Protein AF-A0A158C6W5-F1 (afdb_monomer_lite)

Radius of gyration: 19.65 Å; chains: 1; bounding box: 51×25×47 Å

pLDDT: mean 81.21, std 10.36, range [51.69, 93.19]

Sequence (97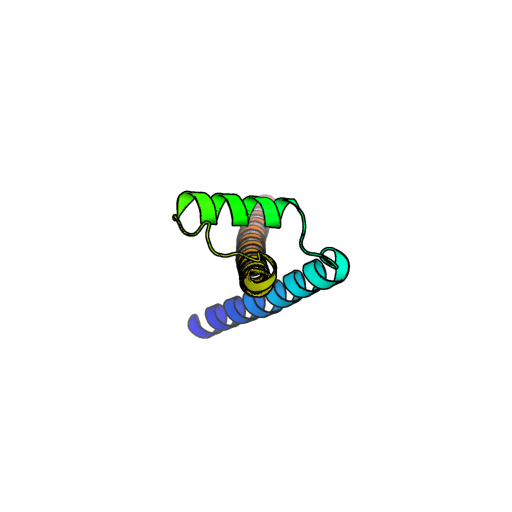 aa):
MIAARLITFLLVVHYAGARLANFLVYRYMTEMPDWMHQTIRVVLDNTGNADIREPDDLSGIALLSTLVACWIAVAIALIVFYKISRQLVHRYARTLR

Structure (mmCIF, N/CA/C/O backbone):
data_AF-A0A158C6W5-F1
#
_entry.id   AF-A0A158C6W5-F1
#
loop_
_atom_site.group_PDB
_atom_site.id
_atom_site.type_symbol
_atom_site.label_atom_id
_atom_site.label_alt_id
_atom_site.label_comp_id
_atom_site.label_asym_id
_atom_site.label_entity_id
_atom_site.label_seq_id
_atom_site.pdbx_PDB_ins_code
_atom_site.Cartn_x
_atom_site.Cartn_y
_atom_site.Cartn_z
_atom_site.occupancy
_atom_site.B_iso_or_equiv
_atom_site.auth_seq_id
_atom_site.auth_comp_id
_atom_site.auth_asym_id
_atom_site.auth_atom_id
_atom_site.pdbx_PDB_model_num
ATOM 1 N N . MET A 1 1 ? 0.186 -4.740 26.958 1.00 71.50 1 MET A N 1
ATOM 2 C CA . MET A 1 1 ? -1.061 -4.747 26.146 1.00 71.50 1 MET A CA 1
ATOM 3 C C . MET A 1 1 ? -0.984 -3.884 24.882 1.00 71.50 1 MET A C 1
ATOM 5 O O . MET A 1 1 ? -1.472 -4.327 23.852 1.00 71.50 1 MET A O 1
ATOM 9 N N . ILE A 1 2 ? -0.375 -2.690 24.914 1.00 85.31 2 ILE A N 1
ATOM 10 C CA . ILE A 1 2 ? -0.266 -1.805 23.732 1.00 85.31 2 ILE A CA 1
ATOM 11 C C . ILE A 1 2 ? 0.581 -2.434 22.610 1.00 85.31 2 ILE A C 1
ATOM 13 O O . ILE A 1 2 ? 0.142 -2.455 21.465 1.00 85.31 2 ILE A O 1
ATOM 17 N N . ALA A 1 3 ? 1.730 -3.032 22.947 1.00 85.25 3 ALA A N 1
ATOM 18 C CA . ALA A 1 3 ? 2.602 -3.694 21.971 1.00 85.25 3 ALA A CA 1
ATOM 19 C C . ALA A 1 3 ? 1.886 -4.809 21.186 1.00 85.25 3 ALA A C 1
ATOM 21 O O . ALA A 1 3 ? 1.965 -4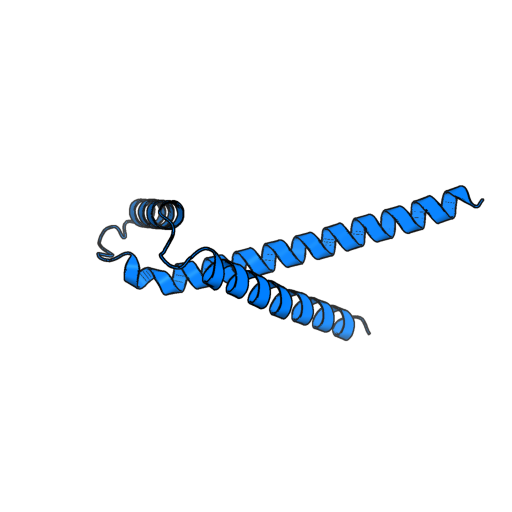.846 19.966 1.00 85.25 3 ALA A O 1
ATOM 22 N N . ALA A 1 4 ? 1.101 -5.656 21.863 1.00 89.81 4 ALA A N 1
ATOM 23 C CA . ALA A 1 4 ? 0.340 -6.725 21.213 1.00 89.81 4 ALA A CA 1
ATOM 24 C C . ALA A 1 4 ? -0.691 -6.192 20.200 1.00 89.81 4 ALA A C 1
ATOM 26 O O . ALA A 1 4 ? -0.841 -6.751 19.116 1.00 89.81 4 ALA A O 1
ATOM 27 N N . ARG A 1 5 ? -1.368 -5.078 20.516 1.00 87.38 5 ARG A N 1
ATOM 28 C CA . ARG A 1 5 ? -2.315 -4.425 19.592 1.00 87.38 5 ARG A CA 1
ATOM 29 C C . ARG A 1 5 ? -1.608 -3.857 18.365 1.00 87.38 5 ARG A C 1
ATOM 31 O O . ARG A 1 5 ? -2.121 -3.981 17.259 1.00 87.38 5 ARG A O 1
ATOM 38 N N . LEU A 1 6 ? -0.430 -3.271 18.565 1.00 89.44 6 LEU A N 1
ATOM 39 C CA . LEU A 1 6 ? 0.373 -2.695 17.491 1.00 89.44 6 LEU A CA 1
ATOM 40 C C . LEU A 1 6 ? 0.921 -3.790 16.566 1.00 89.44 6 LEU A C 1
ATOM 42 O O . LEU A 1 6 ? 0.780 -3.686 15.353 1.00 89.44 6 LEU A O 1
ATOM 46 N N . ILE A 1 7 ? 1.430 -4.886 17.135 1.00 92.38 7 ILE A N 1
ATOM 47 C CA . ILE A 1 7 ? 1.865 -6.072 16.383 1.00 92.38 7 ILE A CA 1
ATOM 48 C C . ILE A 1 7 ? 0.700 -6.663 15.588 1.00 92.38 7 ILE A C 1
ATOM 50 O O . ILE A 1 7 ? 0.843 -6.928 14.400 1.00 92.38 7 ILE A O 1
ATOM 54 N N . THR A 1 8 ? -0.473 -6.812 16.210 1.00 91.62 8 THR A N 1
ATOM 55 C CA . THR A 1 8 ? -1.665 -7.332 15.523 1.00 91.62 8 THR A CA 1
ATOM 56 C C . THR A 1 8 ? -2.050 -6.439 14.345 1.00 91.62 8 THR A C 1
ATOM 58 O O . THR A 1 8 ? -2.293 -6.939 13.252 1.00 91.62 8 THR A O 1
ATOM 61 N N . PHE A 1 9 ? -2.050 -5.116 14.532 1.00 89.62 9 PHE A N 1
ATOM 62 C CA . PHE A 1 9 ? -2.336 -4.167 13.456 1.00 89.62 9 PHE A CA 1
ATOM 63 C C . PHE A 1 9 ? -1.334 -4.287 12.301 1.00 89.62 9 PHE A C 1
ATOM 65 O O . PHE A 1 9 ? -1.744 -4.374 11.146 1.00 89.62 9 PHE A O 1
ATOM 72 N N . LEU A 1 10 ? -0.035 -4.354 12.605 1.00 90.56 10 LEU A N 1
ATOM 73 C CA . LEU A 1 10 ? 1.011 -4.515 11.593 1.00 90.56 10 LEU A CA 1
ATOM 74 C C . LEU A 1 10 ? 0.870 -5.832 10.822 1.00 90.56 10 LEU A C 1
ATOM 76 O O . LEU A 1 10 ? 0.970 -5.823 9.599 1.00 90.56 10 LEU A O 1
ATOM 80 N N . LEU A 1 11 ? 0.583 -6.942 11.508 1.00 92.56 11 LEU A N 1
ATOM 81 C CA . LEU A 1 11 ? 0.360 -8.240 10.866 1.00 92.56 11 LEU A CA 1
ATOM 82 C C . LEU A 1 11 ? -0.853 -8.212 9.932 1.00 92.56 11 LEU A C 1
ATOM 84 O O . LEU A 1 11 ? -0.779 -8.725 8.817 1.00 92.56 11 LEU A O 1
ATOM 88 N N . VAL A 1 12 ? -1.948 -7.576 10.357 1.00 92.31 12 VAL A N 1
ATOM 89 C CA . VAL A 1 12 ? -3.159 -7.424 9.539 1.00 92.31 12 VAL A CA 1
ATOM 90 C C . VAL A 1 12 ? -2.866 -6.591 8.294 1.00 92.31 12 VAL A C 1
ATOM 92 O O . VAL A 1 12 ? -3.212 -7.017 7.196 1.00 92.31 12 VAL A O 1
ATOM 95 N N . VAL A 1 13 ? -2.199 -5.441 8.440 1.00 92.38 13 VAL A N 1
ATOM 96 C CA . VAL A 1 13 ? -1.809 -4.591 7.303 1.00 92.38 13 VAL A CA 1
ATOM 97 C C . VAL A 1 13 ? -0.901 -5.359 6.351 1.00 92.38 13 VAL A C 1
ATOM 99 O O . VAL A 1 13 ? -1.146 -5.357 5.146 1.00 92.38 13 VAL A O 1
ATOM 102 N N . HIS A 1 14 ? 0.108 -6.050 6.884 1.00 91.50 14 HIS A N 1
ATOM 103 C CA . HIS A 1 14 ? 1.067 -6.802 6.087 1.00 91.50 14 HIS A CA 1
ATOM 104 C C . HIS A 1 14 ? 0.378 -7.900 5.268 1.00 91.50 14 HIS A C 1
ATOM 106 O O . HIS A 1 14 ? 0.526 -7.945 4.045 1.00 91.50 14 HIS A O 1
ATOM 112 N N . TYR A 1 15 ? -0.432 -8.735 5.925 1.00 92.75 15 TYR A N 1
ATOM 113 C CA . TYR A 1 15 ? -1.159 -9.825 5.281 1.00 92.75 15 TYR A CA 1
ATOM 114 C C . TYR A 1 15 ? -2.187 -9.316 4.264 1.00 92.75 15 TYR A C 1
ATOM 116 O O . TYR A 1 15 ? -2.218 -9.782 3.125 1.00 92.75 15 TYR A O 1
ATOM 124 N N . ALA A 1 16 ? -3.010 -8.333 4.641 1.00 90.75 16 ALA A N 1
ATOM 125 C CA . ALA A 1 16 ? -4.054 -7.810 3.768 1.00 90.75 16 ALA A CA 1
ATOM 126 C C . ALA A 1 16 ? -3.481 -7.051 2.564 1.00 90.75 16 ALA A C 1
ATOM 128 O O . ALA A 1 16 ? -3.974 -7.234 1.454 1.00 90.75 16 ALA A O 1
ATOM 129 N N . GLY A 1 17 ? -2.420 -6.256 2.738 1.00 89.12 17 GLY A N 1
ATOM 130 C CA . GLY A 1 17 ? -1.780 -5.578 1.610 1.00 89.12 17 GLY A CA 1
ATOM 131 C C . GLY A 1 17 ? -1.038 -6.542 0.686 1.00 89.12 17 GLY A C 1
ATOM 132 O O . GLY A 1 17 ? -1.139 -6.386 -0.525 1.00 89.12 17 GLY A O 1
ATOM 133 N N . ALA A 1 18 ? -0.406 -7.599 1.211 1.00 90.75 18 ALA A N 1
ATOM 134 C CA . ALA A 1 18 ? 0.171 -8.654 0.373 1.00 90.75 18 ALA A CA 1
ATOM 135 C C . ALA A 1 18 ? -0.909 -9.403 -0.421 1.00 90.75 18 ALA A C 1
ATOM 137 O O . ALA A 1 18 ? -0.740 -9.680 -1.609 1.00 90.75 18 ALA A O 1
ATOM 138 N N . ARG A 1 19 ? -2.056 -9.692 0.207 1.00 91.19 19 ARG A N 1
ATOM 139 C CA . ARG A 1 19 ? -3.189 -10.337 -0.464 1.00 91.19 19 ARG A CA 1
ATOM 140 C C . ARG A 1 19 ? -3.802 -9.443 -1.541 1.00 91.19 19 ARG A C 1
ATOM 142 O O . ARG A 1 19 ? -4.121 -9.946 -2.615 1.00 91.19 19 ARG A O 1
ATOM 149 N N . LEU A 1 20 ? -3.935 -8.145 -1.267 1.00 88.81 20 LEU A N 1
ATOM 150 C CA . LEU A 1 20 ? -4.425 -7.149 -2.219 1.00 88.81 20 LEU A CA 1
ATOM 151 C C . LEU A 1 20 ? -3.471 -6.991 -3.407 1.00 88.81 20 LEU A C 1
ATOM 153 O O . LEU A 1 20 ? -3.923 -7.015 -4.547 1.00 88.81 20 LEU A O 1
ATOM 157 N N . ALA A 1 21 ? -2.166 -6.896 -3.149 1.00 88.44 21 ALA A N 1
ATOM 158 C CA . ALA A 1 21 ? -1.152 -6.811 -4.193 1.00 88.44 21 ALA A CA 1
ATOM 159 C C . ALA A 1 21 ? -1.165 -8.060 -5.082 1.00 88.44 21 ALA A C 1
ATOM 161 O O . ALA A 1 21 ? -1.219 -7.940 -6.298 1.00 88.44 21 ALA A O 1
ATOM 162 N N . ASN A 1 22 ? -1.211 -9.256 -4.488 1.00 88.19 22 ASN A N 1
ATOM 163 C CA . ASN A 1 22 ? -1.310 -10.506 -5.244 1.00 88.19 22 ASN A CA 1
ATOM 164 C C . ASN A 1 22 ? -2.595 -10.549 -6.092 1.00 88.19 22 ASN A C 1
ATOM 166 O O . ASN A 1 22 ? -2.549 -10.882 -7.270 1.00 88.19 22 ASN A O 1
ATOM 170 N N . PHE A 1 23 ? -3.733 -10.130 -5.530 1.00 88.31 23 PHE A N 1
ATOM 171 C CA . PHE A 1 23 ? -4.984 -10.032 -6.282 1.00 88.31 23 PHE A CA 1
ATOM 172 C C . PHE A 1 23 ? -4.885 -9.062 -7.468 1.00 88.31 23 PHE A C 1
ATOM 174 O O . PHE A 1 23 ? -5.339 -9.396 -8.559 1.00 88.31 23 PHE A O 1
ATOM 181 N N . LEU A 1 24 ? -4.288 -7.884 -7.269 1.00 85.81 24 LEU A N 1
ATOM 182 C CA . LEU A 1 24 ? -4.106 -6.888 -8.324 1.00 85.81 24 LEU A CA 1
ATOM 183 C C . LEU A 1 24 ? -3.168 -7.392 -9.418 1.00 85.81 24 LEU A C 1
ATOM 185 O O . LEU A 1 24 ? -3.516 -7.317 -10.592 1.00 85.81 24 LEU A O 1
ATOM 189 N N . VAL A 1 25 ? -2.022 -7.952 -9.039 1.00 85.12 25 VAL A N 1
ATOM 190 C CA . VAL A 1 25 ? -1.034 -8.457 -9.994 1.00 85.12 25 VAL A CA 1
ATOM 191 C C . VAL A 1 25 ? -1.617 -9.615 -10.795 1.00 85.12 25 VAL A C 1
ATOM 193 O O . VAL A 1 25 ? -1.666 -9.551 -12.017 1.00 85.12 25 VAL A O 1
ATOM 196 N N . TYR A 1 26 ? -2.166 -10.628 -10.122 1.00 84.06 26 TYR A N 1
ATOM 197 C CA . TYR A 1 26 ? -2.687 -11.819 -10.792 1.00 84.06 26 TYR A CA 1
ATOM 198 C C . TYR A 1 26 ? -3.881 -11.522 -11.706 1.00 84.06 26 TYR A C 1
ATOM 200 O O . TYR A 1 26 ? -4.046 -12.163 -12.740 1.00 84.06 26 TYR A O 1
ATOM 208 N N . ARG A 1 27 ? -4.743 -10.572 -11.322 1.00 80.62 27 ARG A N 1
ATOM 209 C CA . ARG A 1 27 ? -5.999 -10.317 -12.037 1.00 80.62 27 ARG A CA 1
ATOM 210 C C . ARG A 1 27 ? -5.924 -9.183 -13.054 1.00 80.62 27 ARG A C 1
ATOM 212 O O . ARG A 1 27 ? -6.718 -9.192 -13.989 1.00 80.62 27 ARG A O 1
ATOM 219 N N . TYR A 1 28 ? -5.031 -8.215 -12.861 1.00 76.12 28 TYR A N 1
ATOM 220 C CA . TYR A 1 28 ? -4.980 -6.996 -13.675 1.00 76.12 28 TYR A CA 1
ATOM 221 C C . TYR A 1 28 ? -3.612 -6.714 -14.300 1.00 76.12 28 TYR A C 1
ATOM 223 O O . TYR A 1 28 ? -3.557 -5.915 -15.229 1.00 76.12 28 TYR A O 1
ATOM 231 N N . MET A 1 29 ? -2.525 -7.336 -13.830 1.00 72.62 29 MET A N 1
ATOM 232 C CA . MET A 1 29 ? -1.173 -7.114 -14.359 1.00 72.62 29 MET A CA 1
ATOM 233 C C . MET A 1 29 ? -0.581 -8.421 -14.892 1.00 72.62 29 MET A C 1
ATOM 235 O O . MET A 1 29 ? 0.401 -8.938 -14.364 1.00 72.62 29 MET A O 1
ATOM 239 N N . THR A 1 30 ? -1.211 -8.977 -15.932 1.00 69.31 30 THR A N 1
ATOM 240 C CA . THR A 1 30 ? -0.627 -10.090 -16.702 1.00 69.31 30 THR A CA 1
ATOM 241 C C . THR A 1 30 ? 0.634 -9.631 -17.438 1.00 69.31 30 THR A C 1
ATOM 243 O O . THR A 1 30 ? 1.609 -10.369 -17.510 1.00 69.31 30 THR A O 1
ATOM 246 N N . GLU A 1 31 ? 0.621 -8.381 -17.902 1.00 69.56 31 GLU A N 1
ATOM 247 C CA . GLU A 1 31 ? 1.767 -7.634 -18.417 1.00 69.56 31 GLU A CA 1
ATOM 248 C C . GLU A 1 31 ? 1.879 -6.314 -17.637 1.00 69.56 31 GLU A C 1
ATOM 250 O O . GLU A 1 31 ? 0.901 -5.841 -17.041 1.00 69.56 31 GLU A O 1
ATOM 255 N N . MET A 1 32 ? 3.078 -5.733 -17.586 1.00 70.56 32 MET A N 1
ATOM 256 C CA . MET A 1 32 ? 3.309 -4.463 -16.900 1.00 70.56 32 MET A CA 1
ATOM 257 C C . MET A 1 32 ? 2.472 -3.348 -17.558 1.00 70.56 32 MET A C 1
ATOM 259 O O . MET A 1 32 ? 2.603 -3.131 -18.759 1.00 70.56 32 MET A O 1
ATOM 263 N N . PRO A 1 33 ? 1.634 -2.604 -16.808 1.00 76.06 33 PRO A N 1
ATOM 264 C CA . PRO A 1 33 ? 0.792 -1.573 -17.404 1.00 76.06 33 PRO A CA 1
ATOM 265 C C . PRO A 1 33 ? 1.597 -0.424 -18.022 1.00 76.06 33 PRO A C 1
ATOM 267 O O . PRO A 1 33 ? 2.565 0.057 -17.426 1.00 76.06 33 PRO A O 1
ATOM 270 N N . ASP A 1 34 ? 1.112 0.116 -19.141 1.00 80.06 34 ASP A N 1
ATOM 271 C CA . ASP A 1 34 ? 1.769 1.212 -19.870 1.00 80.06 34 ASP A CA 1
ATOM 272 C C . ASP A 1 34 ? 2.034 2.453 -19.008 1.00 80.06 34 ASP A C 1
ATOM 274 O O . ASP A 1 34 ? 3.093 3.072 -19.099 1.00 80.06 34 ASP A O 1
ATOM 278 N N . TRP A 1 35 ? 1.102 2.814 -18.120 1.00 79.00 35 TRP A N 1
ATOM 279 C CA . TRP A 1 35 ? 1.279 3.958 -17.218 1.00 79.00 35 TRP A CA 1
ATOM 280 C C . TRP A 1 35 ? 2.456 3.751 -16.255 1.00 79.00 35 TRP A C 1
ATOM 282 O O . TRP A 1 35 ? 3.170 4.700 -15.919 1.00 79.00 35 TRP A O 1
ATOM 292 N N . MET A 1 36 ? 2.691 2.507 -15.829 1.00 77.75 36 MET A N 1
ATOM 293 C CA . MET A 1 36 ? 3.798 2.146 -14.947 1.00 77.75 36 MET A CA 1
ATOM 294 C C . MET A 1 36 ? 5.109 2.229 -15.723 1.00 77.75 36 MET A C 1
ATOM 296 O O . MET A 1 36 ? 6.088 2.796 -15.241 1.00 77.75 36 MET A O 1
ATOM 300 N N . HIS A 1 37 ? 5.087 1.770 -16.973 1.00 78.12 37 HIS A N 1
ATOM 301 C CA . HIS A 1 37 ? 6.205 1.880 -17.894 1.00 78.12 37 HIS A CA 1
ATOM 302 C C . 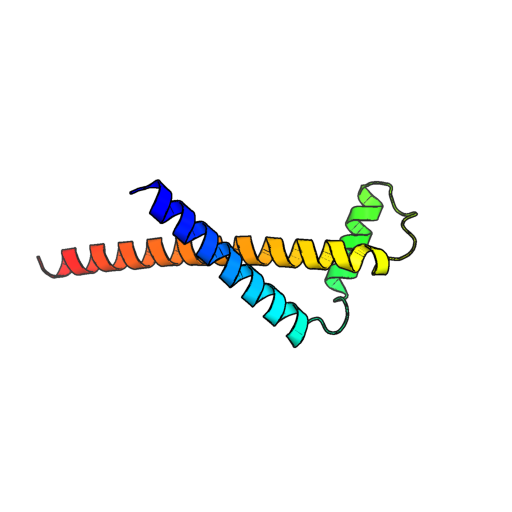HIS A 1 37 ? 6.595 3.340 -18.181 1.00 78.12 37 HIS A C 1
ATOM 304 O O . HIS A 1 37 ? 7.782 3.681 -18.159 1.00 78.12 37 HIS A O 1
ATOM 310 N N . GLN A 1 38 ? 5.622 4.219 -18.412 1.00 81.25 38 GLN A N 1
ATOM 311 C CA . GLN A 1 38 ? 5.863 5.649 -18.614 1.00 81.25 38 GLN A CA 1
ATOM 312 C C . GLN A 1 38 ? 6.414 6.313 -17.351 1.00 81.25 38 GLN A C 1
ATOM 314 O O . GLN A 1 38 ? 7.369 7.079 -17.429 1.00 81.25 38 GLN A O 1
ATOM 319 N N . THR A 1 39 ? 5.859 5.981 -16.183 1.00 81.75 39 THR A N 1
ATOM 320 C CA . THR A 1 39 ? 6.311 6.543 -14.902 1.00 81.75 39 THR A CA 1
ATOM 321 C C . THR A 1 39 ? 7.768 6.179 -14.618 1.00 81.75 39 THR A C 1
ATOM 323 O O . THR A 1 39 ? 8.552 7.048 -14.242 1.00 81.75 39 THR A O 1
ATOM 326 N N . ILE A 1 40 ? 8.156 4.920 -14.844 1.00 79.69 40 ILE A N 1
ATOM 327 C CA . ILE A 1 40 ? 9.542 4.471 -14.667 1.00 79.69 40 ILE A CA 1
ATOM 328 C C . ILE A 1 40 ? 10.481 5.218 -15.617 1.00 79.69 40 ILE A C 1
ATOM 330 O O . ILE A 1 40 ? 11.505 5.721 -15.162 1.00 79.69 40 ILE A O 1
ATOM 334 N N . ARG A 1 41 ? 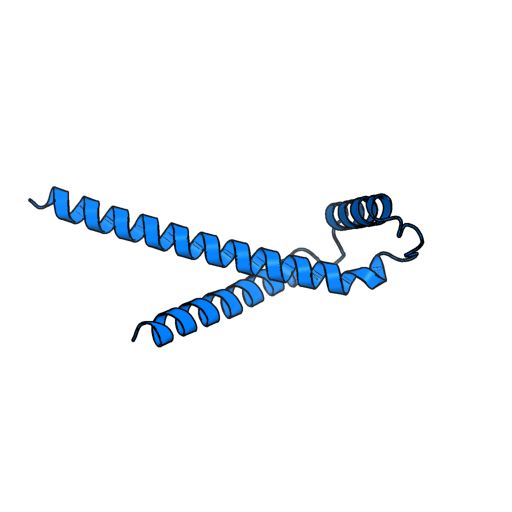10.111 5.372 -16.897 1.00 78.56 41 ARG A N 1
ATOM 335 C CA . ARG A 1 41 ? 10.900 6.168 -17.855 1.00 78.56 41 ARG A CA 1
ATOM 336 C C . ARG A 1 41 ? 11.095 7.605 -17.380 1.00 78.56 41 ARG A C 1
ATOM 338 O O . ARG A 1 41 ? 12.225 8.061 -17.302 1.00 78.56 41 ARG A O 1
ATOM 345 N N . VAL A 1 42 ? 10.025 8.276 -16.955 1.00 82.81 42 VAL A N 1
ATOM 346 C CA . VAL A 1 42 ? 10.103 9.656 -16.447 1.00 82.81 42 VAL A CA 1
ATOM 347 C C . VAL A 1 42 ? 11.033 9.760 -15.235 1.00 82.81 42 VAL A C 1
ATOM 349 O O . VAL A 1 42 ? 11.804 10.712 -15.130 1.00 82.81 42 VAL A O 1
ATOM 352 N N . VAL A 1 43 ? 10.985 8.807 -14.303 1.00 81.12 43 VAL A N 1
ATOM 353 C CA . VAL A 1 43 ? 11.875 8.816 -13.130 1.00 81.12 43 VAL A CA 1
ATOM 354 C C . VAL A 1 43 ? 13.334 8.589 -13.539 1.00 81.12 43 VAL A C 1
ATOM 356 O O . VAL A 1 43 ? 14.221 9.268 -13.018 1.00 81.12 43 VAL A O 1
ATOM 359 N N . LEU A 1 44 ? 13.597 7.682 -14.480 1.00 77.25 44 LEU A N 1
ATOM 360 C CA . LEU A 1 44 ? 14.945 7.416 -14.993 1.00 77.25 44 LEU A CA 1
ATOM 361 C C . LEU A 1 44 ? 15.527 8.619 -15.740 1.00 77.25 44 LEU A C 1
ATOM 363 O O . LEU A 1 44 ? 16.673 8.994 -15.488 1.00 77.25 44 LEU A O 1
ATOM 367 N N . ASP A 1 45 ? 14.715 9.276 -16.567 1.00 80.25 45 ASP A N 1
ATOM 368 C CA . ASP A 1 45 ? 15.100 10.488 -17.293 1.00 80.25 45 ASP A CA 1
ATOM 369 C C . ASP A 1 45 ? 15.482 11.614 -16.321 1.00 80.25 45 ASP A C 1
ATOM 371 O O . ASP A 1 45 ? 16.493 12.290 -16.502 1.00 80.25 45 ASP A O 1
ATOM 375 N N . ASN A 1 46 ? 14.721 11.781 -15.233 1.00 82.62 46 ASN A N 1
ATOM 376 C CA . ASN A 1 46 ? 14.992 12.807 -14.221 1.00 82.62 46 ASN A CA 1
ATOM 377 C C . ASN A 1 46 ? 16.174 12.480 -13.295 1.00 82.62 46 ASN A C 1
ATOM 379 O O . ASN A 1 46 ? 16.731 13.384 -12.675 1.00 82.62 46 ASN A O 1
ATOM 383 N N . THR A 1 47 ? 16.552 11.210 -13.165 1.00 77.69 47 THR A N 1
ATOM 384 C CA . THR A 1 47 ? 17.676 10.782 -12.312 1.00 77.69 47 THR A CA 1
ATOM 385 C C . THR A 1 47 ? 18.997 10.679 -13.072 1.00 77.69 47 THR A C 1
ATOM 387 O O . THR A 1 47 ? 20.027 10.433 -12.453 1.00 77.69 47 THR A O 1
ATOM 390 N N . GLY A 1 48 ? 18.987 10.917 -14.390 1.00 72.50 48 GLY A N 1
ATOM 391 C CA . GLY A 1 48 ? 20.170 10.812 -15.249 1.00 72.50 48 GLY A CA 1
ATOM 392 C C . GLY A 1 48 ? 20.550 9.370 -15.597 1.00 72.50 48 GLY A C 1
ATOM 393 O O . GLY A 1 48 ? 21.610 9.144 -16.173 1.00 72.50 48 GLY A O 1
ATOM 394 N N . ASN A 1 49 ? 19.682 8.403 -15.288 1.00 70.62 49 ASN A N 1
ATOM 395 C CA . ASN A 1 49 ? 19.909 6.971 -15.489 1.00 70.62 49 ASN A CA 1
ATOM 396 C C . ASN A 1 49 ? 19.188 6.445 -16.744 1.00 70.62 49 ASN A C 1
ATOM 398 O O . ASN A 1 49 ? 18.729 5.302 -16.772 1.00 70.62 49 ASN A O 1
ATOM 402 N N . ALA A 1 50 ? 19.096 7.269 -17.791 1.00 65.12 50 ALA A N 1
ATOM 403 C CA . ALA A 1 50 ? 18.440 6.920 -19.055 1.00 65.12 50 ALA A CA 1
ATOM 404 C C . ALA A 1 50 ? 19.067 5.695 -19.762 1.00 65.12 50 ALA A C 1
ATOM 406 O O . ALA A 1 50 ? 18.422 5.073 -20.601 1.00 65.12 50 ALA A O 1
ATOM 407 N N . ASP A 1 51 ? 20.297 5.319 -19.388 1.00 60.78 51 ASP A N 1
ATOM 408 C CA . ASP A 1 51 ? 21.019 4.152 -19.913 1.00 60.78 51 ASP A CA 1
ATOM 409 C C . ASP A 1 51 ? 20.557 2.800 -19.336 1.00 60.78 51 ASP A C 1
ATOM 411 O O . ASP A 1 51 ? 21.036 1.754 -19.786 1.00 60.78 51 ASP A O 1
ATOM 415 N N . ILE A 1 52 ? 19.633 2.770 -18.361 1.00 62.41 52 ILE A N 1
ATOM 416 C CA . ILE A 1 52 ? 19.004 1.512 -17.925 1.00 62.41 52 ILE A CA 1
ATOM 417 C C . ILE A 1 52 ? 18.101 1.025 -19.067 1.00 62.41 52 ILE A C 1
ATOM 419 O O . ILE A 1 52 ? 16.969 1.468 -19.250 1.00 62.41 52 ILE A O 1
ATOM 423 N N . ARG A 1 53 ? 18.692 0.152 -19.885 1.00 55.88 53 ARG A N 1
ATOM 424 C CA . ARG A 1 53 ? 18.306 -0.140 -21.268 1.00 55.88 53 ARG A CA 1
ATOM 425 C C . ARG A 1 53 ? 17.040 -0.983 -21.407 1.00 55.88 53 ARG A C 1
ATOM 427 O O . ARG A 1 53 ? 16.425 -0.936 -22.469 1.00 55.88 53 ARG A O 1
ATOM 434 N N . GLU A 1 54 ? 16.625 -1.702 -20.364 1.00 61.12 54 GLU A N 1
ATOM 435 C CA . GLU A 1 54 ? 15.436 -2.557 -20.406 1.00 61.12 54 GLU A CA 1
ATOM 436 C C . GLU A 1 54 ? 14.558 -2.365 -19.151 1.00 61.12 54 GLU A C 1
ATOM 438 O O . GLU A 1 54 ? 14.945 -2.724 -18.040 1.00 61.12 54 GLU A O 1
ATOM 443 N N . PRO A 1 55 ? 13.357 -1.778 -19.296 1.00 60.69 55 PRO A N 1
ATOM 444 C CA . PRO A 1 55 ? 12.410 -1.562 -18.199 1.00 60.69 55 PRO A CA 1
ATOM 445 C C . PRO A 1 55 ? 11.859 -2.875 -17.617 1.00 60.69 55 PRO A C 1
ATOM 447 O O . PRO A 1 55 ? 11.319 -2.863 -16.511 1.00 60.69 55 PRO A O 1
ATOM 450 N N . ASP A 1 56 ? 12.049 -4.000 -18.311 1.00 64.12 56 ASP A N 1
ATOM 451 C CA . ASP A 1 56 ? 11.705 -5.340 -17.829 1.00 64.12 56 ASP A CA 1
ATOM 452 C C . ASP A 1 56 ? 12.571 -5.779 -16.638 1.00 64.12 56 ASP A C 1
ATOM 454 O O . ASP A 1 56 ? 12.063 -6.440 -15.728 1.00 64.12 56 ASP A O 1
ATOM 458 N N . ASP A 1 57 ? 13.819 -5.312 -16.539 1.00 63.97 57 ASP A N 1
ATOM 459 C CA . ASP A 1 57 ? 14.673 -5.548 -15.363 1.00 63.97 57 ASP A CA 1
ATOM 460 C C . ASP A 1 57 ? 14.167 -4.796 -14.117 1.00 63.97 57 ASP A C 1
ATOM 462 O O . ASP A 1 57 ? 14.474 -5.149 -12.975 1.00 63.97 57 ASP A O 1
ATOM 466 N N . LEU A 1 58 ? 13.333 -3.771 -14.315 1.00 70.44 58 LEU A N 1
ATOM 467 C CA . LEU A 1 58 ? 12.715 -2.987 -13.245 1.00 70.44 58 LEU A CA 1
ATOM 468 C C . LEU A 1 58 ? 11.348 -3.539 -12.825 1.00 70.44 58 LEU A C 1
ATOM 470 O O . LEU A 1 58 ? 10.767 -3.042 -11.855 1.00 70.44 58 LEU A O 1
ATOM 474 N N . SER A 1 59 ? 10.854 -4.594 -13.481 1.00 72.56 59 SER A N 1
ATOM 475 C CA . SER A 1 59 ? 9.584 -5.256 -13.148 1.00 72.56 59 SER A CA 1
ATOM 476 C C . SER A 1 59 ? 9.512 -5.680 -11.675 1.00 72.56 59 SER A C 1
ATOM 478 O O . SER A 1 59 ? 8.491 -5.480 -11.015 1.00 72.56 59 SER A O 1
ATOM 480 N N . GLY A 1 60 ? 10.620 -6.166 -11.105 1.00 74.00 60 GLY A N 1
ATOM 481 C CA . GLY A 1 60 ? 10.716 -6.503 -9.682 1.00 74.00 60 GLY A CA 1
ATOM 482 C C . GLY A 1 60 ? 10.526 -5.291 -8.762 1.00 74.00 60 GLY A C 1
ATOM 483 O O . GLY A 1 60 ? 9.789 -5.364 -7.776 1.00 74.00 60 GLY A O 1
ATOM 484 N N . ILE A 1 61 ? 11.129 -4.149 -9.101 1.00 78.12 61 ILE A N 1
ATOM 485 C CA . ILE A 1 61 ? 10.972 -2.894 -8.346 1.00 78.12 61 ILE A CA 1
ATOM 486 C C . ILE A 1 61 ? 9.541 -2.375 -8.480 1.00 78.12 61 ILE A C 1
ATOM 488 O O . ILE A 1 61 ? 8.950 -1.909 -7.505 1.00 78.12 61 ILE A O 1
ATOM 492 N N . ALA A 1 62 ? 8.950 -2.513 -9.663 1.00 77.25 62 ALA A N 1
ATOM 493 C CA . ALA A 1 62 ? 7.578 -2.118 -9.924 1.00 77.25 62 ALA A CA 1
ATOM 494 C C . ALA A 1 62 ? 6.578 -2.951 -9.096 1.00 77.25 62 ALA A C 1
ATOM 496 O O . ALA A 1 62 ? 5.686 -2.392 -8.446 1.00 77.25 62 ALA A O 1
ATOM 497 N N . LEU A 1 63 ? 6.785 -4.267 -8.998 1.00 81.88 63 LEU A N 1
ATOM 498 C CA . LEU A 1 63 ? 6.008 -5.155 -8.126 1.00 81.88 63 LEU A CA 1
ATOM 499 C C . LEU A 1 63 ? 6.170 -4.795 -6.643 1.00 81.88 63 LEU A C 1
ATOM 501 O O . LEU A 1 63 ? 5.176 -4.716 -5.918 1.00 81.88 63 LEU A O 1
ATOM 505 N N . LEU A 1 64 ? 7.396 -4.515 -6.191 1.00 83.69 64 LEU A N 1
ATOM 506 C CA . LEU A 1 64 ? 7.655 -4.067 -4.818 1.00 83.69 64 LEU A CA 1
ATOM 507 C C . LEU A 1 64 ? 6.979 -2.724 -4.522 1.00 83.69 64 LEU A C 1
ATOM 509 O O . LEU A 1 64 ? 6.369 -2.563 -3.466 1.00 83.69 64 LEU A O 1
ATOM 513 N N . SER A 1 65 ? 7.0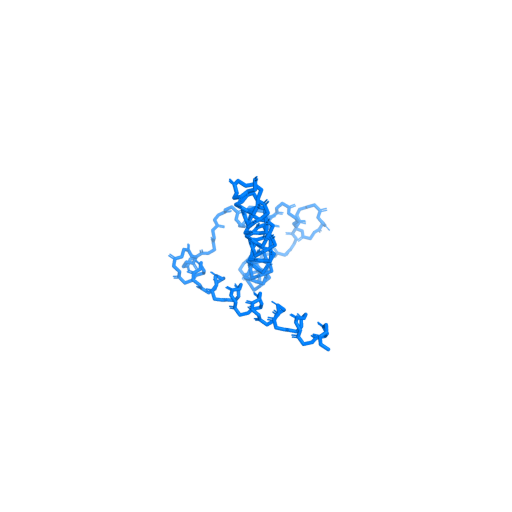23 -1.777 -5.458 1.00 83.69 65 SER A N 1
ATOM 514 C CA . SER A 1 65 ? 6.355 -0.481 -5.311 1.00 83.69 65 SER A CA 1
ATOM 515 C C . SER A 1 65 ? 4.833 -0.638 -5.216 1.00 83.69 65 SER A C 1
ATOM 517 O O . SER A 1 65 ? 4.200 -0.026 -4.355 1.00 83.69 65 SER A O 1
ATOM 519 N N . THR A 1 66 ? 4.257 -1.546 -6.010 1.00 85.75 66 THR A N 1
ATOM 520 C CA . THR A 1 66 ? 2.829 -1.890 -5.971 1.00 85.75 66 THR A CA 1
ATOM 521 C C . THR A 1 66 ? 2.454 -2.527 -4.634 1.00 85.75 66 THR A C 1
ATOM 523 O O . THR A 1 66 ? 1.435 -2.172 -4.039 1.00 85.75 66 THR A O 1
ATOM 526 N N . LEU A 1 67 ? 3.294 -3.424 -4.111 1.00 87.12 67 LEU A N 1
ATOM 527 C CA . LEU A 1 67 ? 3.106 -4.040 -2.798 1.00 87.12 67 LEU A CA 1
ATOM 528 C C . LEU A 1 67 ? 3.112 -2.995 -1.673 1.00 87.12 67 LEU A C 1
ATOM 530 O O . LEU A 1 67 ? 2.217 -2.992 -0.825 1.00 87.12 67 LEU A O 1
ATOM 534 N N . VAL A 1 68 ? 4.079 -2.076 -1.691 1.00 88.25 68 VAL A N 1
ATOM 535 C CA . VAL A 1 68 ? 4.168 -0.984 -0.711 1.00 88.25 68 VAL A CA 1
ATOM 536 C C . VAL A 1 68 ? 2.951 -0.065 -0.807 1.00 88.25 68 VAL A C 1
ATOM 538 O O . VAL A 1 68 ? 2.347 0.257 0.218 1.00 88.25 68 VAL A O 1
ATOM 541 N N . ALA A 1 69 ? 2.528 0.302 -2.019 1.00 88.62 69 ALA A N 1
ATOM 542 C CA . ALA A 1 69 ? 1.319 1.095 -2.233 1.00 88.62 69 ALA A CA 1
ATOM 543 C C . ALA A 1 69 ? 0.069 0.393 -1.672 1.00 88.62 69 ALA A C 1
ATOM 545 O O . ALA A 1 69 ? -0.758 1.033 -1.019 1.00 88.62 69 ALA A O 1
ATOM 546 N N . CYS A 1 70 ? -0.039 -0.930 -1.836 1.00 90.00 70 CYS A N 1
ATOM 547 C CA . CYS A 1 70 ? -1.126 -1.723 -1.260 1.00 90.00 70 CYS A CA 1
ATOM 548 C C . CYS A 1 70 ? -1.104 -1.721 0.273 1.00 90.00 70 CYS A C 1
ATOM 550 O O . CYS A 1 70 ? -2.158 -1.562 0.891 1.00 90.00 70 CYS A O 1
ATOM 552 N N . TRP A 1 71 ? 0.065 -1.851 0.912 1.00 89.56 71 TRP A N 1
ATOM 553 C CA . TRP A 1 71 ? 0.166 -1.737 2.374 1.00 89.56 71 TRP A CA 1
ATOM 554 C C . TRP A 1 71 ? -0.284 -0.369 2.874 1.00 89.56 71 TRP A C 1
ATOM 556 O O . TRP A 1 71 ? -1.049 -0.295 3.838 1.00 89.56 71 TRP A O 1
ATOM 566 N N . ILE A 1 72 ? 0.141 0.705 2.207 1.00 91.88 72 ILE A N 1
ATOM 567 C CA . ILE A 1 72 ? -0.259 2.072 2.559 1.00 91.88 72 ILE A CA 1
ATOM 568 C C . ILE A 1 72 ? -1.776 2.235 2.406 1.00 91.88 72 ILE A C 1
ATOM 570 O O . ILE A 1 72 ? -2.436 2.708 3.333 1.00 91.88 72 ILE A O 1
ATOM 574 N N . ALA A 1 73 ? -2.350 1.789 1.285 1.00 92.00 73 ALA A N 1
ATOM 575 C CA . ALA A 1 73 ? -3.786 1.871 1.031 1.00 92.00 73 ALA A CA 1
ATOM 576 C C . ALA A 1 73 ? -4.607 1.117 2.091 1.00 92.00 73 ALA A C 1
ATOM 578 O O . ALA A 1 73 ? -5.569 1.662 2.637 1.00 92.00 73 ALA A O 1
ATOM 579 N N . VAL A 1 74 ? -4.196 -0.105 2.446 1.00 92.00 74 VAL A N 1
ATOM 580 C CA . VAL A 1 74 ? -4.841 -0.905 3.499 1.00 92.00 74 VAL A CA 1
ATOM 581 C C . VAL A 1 74 ? -4.717 -0.231 4.865 1.00 92.00 74 VAL A C 1
ATOM 583 O O . VAL A 1 74 ? -5.704 -0.151 5.598 1.00 92.00 74 VAL A O 1
ATOM 586 N N . ALA A 1 75 ? -3.538 0.286 5.218 1.00 90.56 75 ALA A N 1
ATOM 587 C CA . ALA A 1 75 ? -3.334 0.981 6.485 1.00 90.56 75 ALA A CA 1
ATOM 588 C C . ALA A 1 75 ? -4.252 2.208 6.606 1.00 90.56 75 ALA A C 1
ATOM 590 O O . ALA A 1 75 ? -4.923 2.379 7.626 1.00 90.56 75 ALA A O 1
ATOM 591 N N . ILE A 1 76 ? -4.341 3.023 5.549 1.00 93.19 76 ILE A N 1
ATOM 592 C CA . ILE A 1 76 ? -5.238 4.184 5.493 1.00 93.19 76 ILE A CA 1
ATOM 593 C C . ILE A 1 76 ? -6.695 3.737 5.631 1.00 93.19 76 ILE A C 1
ATOM 595 O O . ILE A 1 76 ? -7.419 4.290 6.460 1.00 93.19 76 ILE A O 1
ATOM 599 N N . ALA A 1 77 ? -7.120 2.717 4.881 1.00 92.56 77 ALA A N 1
ATOM 600 C CA . ALA A 1 77 ? -8.484 2.199 4.939 1.00 92.56 77 ALA A CA 1
ATOM 601 C C . ALA A 1 77 ? -8.866 1.747 6.357 1.00 92.56 77 ALA A C 1
ATOM 603 O O . ALA A 1 77 ? -9.931 2.116 6.852 1.00 92.56 77 ALA A O 1
ATOM 604 N N . LEU A 1 78 ? -7.980 1.028 7.053 1.00 91.31 78 LEU A N 1
ATOM 605 C CA . LEU A 1 78 ? -8.211 0.596 8.434 1.00 91.31 78 LEU A CA 1
ATOM 606 C C . LEU A 1 78 ? -8.286 1.774 9.412 1.00 91.31 78 LEU A C 1
ATOM 608 O O . LEU A 1 78 ? -9.156 1.793 10.284 1.00 91.31 78 LEU A O 1
ATOM 612 N N . ILE A 1 79 ? -7.417 2.779 9.265 1.00 91.56 79 ILE A N 1
ATOM 613 C CA . ILE A 1 79 ? -7.436 3.985 10.106 1.00 91.56 79 ILE A CA 1
ATOM 614 C C . ILE A 1 79 ? -8.742 4.764 9.908 1.00 91.56 79 ILE A C 1
ATOM 616 O O . ILE A 1 79 ? -9.366 5.195 10.883 1.00 91.56 79 ILE A O 1
ATOM 620 N N . VAL A 1 80 ? -9.171 4.938 8.657 1.00 92.75 80 VAL A N 1
ATOM 621 C CA . VAL A 1 80 ? -10.420 5.626 8.311 1.00 92.75 80 VAL A CA 1
ATOM 622 C C . VAL A 1 80 ? -11.619 4.843 8.838 1.00 92.75 80 VAL A C 1
ATOM 624 O O . VAL A 1 80 ? -12.472 5.421 9.511 1.00 92.75 80 VAL A O 1
ATOM 627 N N . PHE A 1 81 ? -11.653 3.529 8.626 1.00 91.25 81 PHE A N 1
ATOM 628 C CA . PHE A 1 81 ? -12.717 2.661 9.123 1.00 91.25 81 PHE A CA 1
ATOM 629 C C . PHE A 1 81 ? -12.832 2.711 10.651 1.00 91.25 81 PHE A C 1
ATOM 631 O O . PHE A 1 81 ? -13.932 2.843 11.195 1.00 91.25 81 PHE A O 1
ATOM 638 N N . TYR A 1 82 ? -11.698 2.688 11.355 1.00 90.88 82 TYR A N 1
ATOM 639 C CA . TYR A 1 82 ? -11.658 2.842 12.806 1.00 90.88 82 TYR A CA 1
ATOM 640 C C . TYR A 1 82 ? -12.197 4.209 13.251 1.00 90.88 82 TYR A C 1
ATOM 642 O O . TYR A 1 82 ? -13.011 4.285 14.175 1.00 90.88 82 TYR A O 1
ATOM 650 N N . LYS A 1 83 ? -11.798 5.295 12.573 1.00 90.44 83 LYS A N 1
ATOM 651 C CA . LYS A 1 83 ? -12.317 6.645 12.844 1.00 90.44 83 LYS A CA 1
ATOM 652 C C . LYS A 1 83 ? -13.831 6.723 12.649 1.00 90.44 83 LYS A C 1
ATOM 654 O O . LYS A 1 83 ? -14.510 7.240 13.534 1.00 90.44 83 LYS A O 1
ATOM 659 N N . ILE A 1 84 ? -14.352 6.202 11.539 1.00 91.44 84 ILE A N 1
ATOM 660 C CA . ILE A 1 84 ? -15.788 6.215 11.225 1.00 91.44 84 ILE A CA 1
ATOM 661 C C . ILE A 1 84 ? -16.563 5.400 12.258 1.00 91.44 84 ILE A C 1
ATOM 663 O O . ILE A 1 84 ? -17.515 5.906 12.847 1.00 91.44 84 ILE A O 1
ATOM 667 N N . SER A 1 85 ? -16.122 4.176 12.548 1.00 89.56 85 SER A N 1
ATOM 668 C CA . SER A 1 85 ? -16.771 3.302 13.533 1.00 89.56 85 SER A CA 1
ATOM 669 C C . SER A 1 85 ? -16.846 3.973 14.903 1.00 89.56 85 SER A C 1
ATOM 671 O O . SER A 1 85 ? -17.902 4.017 15.533 1.00 89.56 85 SER A O 1
ATOM 673 N N . ARG A 1 86 ? -15.746 4.596 15.339 1.00 87.38 86 ARG A N 1
ATOM 674 C CA . ARG A 1 86 ? -15.707 5.349 16.594 1.00 87.38 86 ARG A CA 1
ATOM 675 C C . ARG A 1 86 ? -16.647 6.558 16.575 1.00 87.38 86 ARG A C 1
ATOM 677 O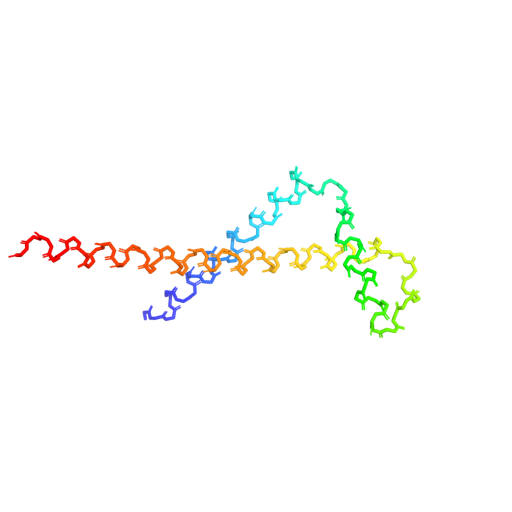 O . ARG A 1 86 ? -17.314 6.824 17.573 1.00 87.38 86 ARG A O 1
ATOM 684 N N . GLN A 1 87 ? -16.719 7.290 15.464 1.00 87.12 87 GLN A N 1
ATOM 685 C CA . GLN A 1 87 ? -17.645 8.415 15.314 1.00 87.12 87 GLN A CA 1
ATOM 686 C C . GLN A 1 87 ? -19.107 7.966 15.377 1.00 87.12 87 GLN A C 1
ATOM 688 O O . GLN A 1 87 ? -19.904 8.630 16.036 1.00 87.12 87 GLN A O 1
ATOM 693 N N . LEU A 1 88 ? -19.453 6.845 14.744 1.00 84.44 88 LEU A N 1
ATOM 694 C CA . LEU A 1 88 ? -20.804 6.291 14.772 1.00 84.44 88 LEU A CA 1
ATOM 695 C C . LEU A 1 88 ? -21.198 5.876 16.188 1.00 84.44 88 LEU A C 1
ATOM 697 O O . LEU A 1 88 ? -22.229 6.329 16.675 1.00 84.44 88 LEU A O 1
ATOM 701 N N . VAL A 1 89 ? -20.350 5.124 16.895 1.00 86.38 89 VAL A N 1
ATOM 702 C CA . VAL A 1 89 ? -20.616 4.724 18.289 1.00 86.38 89 VAL A CA 1
ATOM 703 C C . VAL A 1 89 ? -20.831 5.948 19.187 1.00 86.38 89 VAL A C 1
ATOM 705 O O . VAL A 1 89 ? -21.782 5.987 19.966 1.00 86.38 89 VAL A O 1
ATOM 708 N N . HIS A 1 90 ? -20.013 6.996 19.040 1.00 77.12 90 HIS A N 1
ATOM 709 C CA . HIS A 1 90 ? -20.195 8.238 19.799 1.00 77.12 90 HIS A CA 1
ATOM 710 C C . HIS A 1 90 ? -21.435 9.050 19.396 1.00 77.12 90 HIS A C 1
ATOM 712 O O . HIS A 1 90 ? -21.926 9.832 20.213 1.00 77.12 90 HIS A O 1
ATOM 718 N N . ARG A 1 91 ? -21.926 8.916 18.159 1.00 74.19 91 ARG A N 1
ATOM 719 C CA . ARG A 1 91 ? -23.185 9.535 17.721 1.00 74.19 91 ARG A CA 1
ATOM 720 C C . ARG A 1 91 ? -24.380 8.787 18.301 1.00 74.19 91 ARG A C 1
ATOM 722 O O . ARG A 1 91 ? -25.198 9.423 18.950 1.00 74.19 91 ARG A O 1
ATOM 729 N N . TYR A 1 92 ? -24.412 7.461 18.177 1.00 69.44 92 TYR A N 1
ATOM 730 C CA . TYR A 1 92 ? -25.474 6.619 18.740 1.00 69.44 92 TYR A CA 1
ATOM 731 C C . TYR A 1 92 ? -25.596 6.758 20.264 1.00 69.44 92 TYR A C 1
ATOM 733 O O . TYR A 1 92 ? -26.702 6.879 20.781 1.00 69.44 92 TYR A O 1
ATOM 741 N N . ALA A 1 93 ? -24.475 6.844 20.987 1.00 68.12 93 ALA A N 1
ATOM 742 C CA . ALA A 1 93 ? -24.484 7.062 22.436 1.00 68.12 93 ALA A CA 1
ATOM 743 C C . ALA A 1 93 ? -25.060 8.430 22.861 1.00 68.12 93 ALA A C 1
ATOM 745 O O . ALA A 1 93 ? -25.455 8.594 24.012 1.00 68.12 93 ALA A O 1
ATOM 746 N N . ARG A 1 94 ? -25.101 9.418 21.957 1.00 62.28 94 ARG A N 1
ATOM 747 C CA . ARG A 1 94 ? -25.679 10.748 22.210 1.00 62.28 94 ARG A CA 1
ATOM 748 C C . ARG A 1 94 ? -27.166 10.835 21.874 1.00 62.28 94 ARG A C 1
ATOM 750 O O . ARG A 1 94 ? -27.818 11.732 22.377 1.00 62.28 94 ARG A O 1
ATOM 757 N N . THR A 1 95 ? -27.678 9.945 21.027 1.00 63.25 95 THR A N 1
ATOM 758 C CA . THR A 1 95 ? -29.092 9.920 20.616 1.00 63.25 95 THR A CA 1
ATOM 759 C C . THR A 1 95 ? -29.982 9.170 21.614 1.00 63.25 95 THR A C 1
ATOM 761 O O . THR A 1 95 ? -31.191 9.350 21.600 1.00 63.25 95 THR A O 1
ATOM 764 N N . LEU A 1 96 ? -29.394 8.334 22.476 1.00 58.78 96 LEU A N 1
ATOM 765 C CA . LEU A 1 96 ? -30.092 7.578 23.527 1.00 58.78 96 LEU A CA 1
ATOM 766 C C . LEU A 1 96 ? -30.180 8.308 24.884 1.00 58.78 96 LEU A C 1
ATOM 768 O O . LEU A 1 96 ? -30.618 7.705 25.862 1.00 58.78 96 LEU A O 1
ATOM 772 N N . ARG A 1 97 ? -29.737 9.566 24.962 1.00 51.69 97 ARG A N 1
ATOM 773 C CA . ARG A 1 97 ? -29.738 10.389 26.178 1.00 51.69 97 ARG A CA 1
ATOM 774 C C . ARG A 1 97 ? -30.617 11.610 25.975 1.00 51.69 97 ARG A C 1
ATOM 776 O O . ARG A 1 97 ? -31.271 12.000 26.961 1.00 51.69 97 ARG A O 1
#

Organism: NCBI:txid1777141

Secondary structure (DSSP, 8-state):
-HHHHHHHHHHHHHHHHHHHHHHHHHHH-SS--HHHHHHHHHHHHHHT-TT---GGGGHHHHHHHHHHHHHHHHHHHHHHHHHHHHHHHHHHHHHT-

Foldseek 3Di:
DVVVVVVVLLVCLLVQLVVVLCCCCVPPPPDPDPVLVVVVCVVCVVVVNNVPPDCVVCVVVSSVVSSVVSSVVSSVVVVVVVVVVVVVVVVVVVVVD